Protein AF-A0A7L3FUD1-F1 (afdb_monomer_lite)

Structure (mmCIF, N/CA/C/O backbone):
data_AF-A0A7L3FUD1-F1
#
_entry.id   AF-A0A7L3FUD1-F1
#
loop_
_atom_site.group_PDB
_atom_site.id
_atom_site.type_symbol
_atom_site.label_atom_id
_atom_site.label_alt_id
_atom_site.label_comp_id
_atom_site.label_asym_id
_atom_site.label_entity_id
_atom_site.label_seq_id
_atom_site.pdbx_PDB_ins_code
_atom_site.Cartn_x
_atom_site.Cartn_y
_atom_site.Cartn_z
_atom_site.occupancy
_atom_site.B_iso_or_equiv
_atom_site.auth_seq_id
_atom_site.auth_comp_id
_atom_site.auth_asym_id
_atom_site.auth_atom_id
_atom_site.pdbx_PDB_model_num
ATOM 1 N N . ALA A 1 1 ? 3.891 -9.621 -4.945 1.00 82.06 1 ALA A N 1
ATOM 2 C CA . ALA A 1 1 ? 4.071 -10.857 -5.734 1.00 82.06 1 ALA A CA 1
ATOM 3 C C . ALA A 1 1 ? 3.154 -10.873 -6.957 1.00 82.06 1 ALA A C 1
ATOM 5 O O . ALA A 1 1 ? 3.669 -10.736 -8.053 1.00 82.06 1 ALA A O 1
ATOM 6 N N . ILE A 1 2 ? 1.825 -10.931 -6.789 1.00 92.88 2 ILE A N 1
ATOM 7 C CA . ILE A 1 2 ? 0.862 -11.035 -7.909 1.00 92.88 2 ILE A CA 1
ATOM 8 C C . ILE A 1 2 ? 1.045 -9.927 -8.957 1.00 92.88 2 ILE A C 1
ATOM 1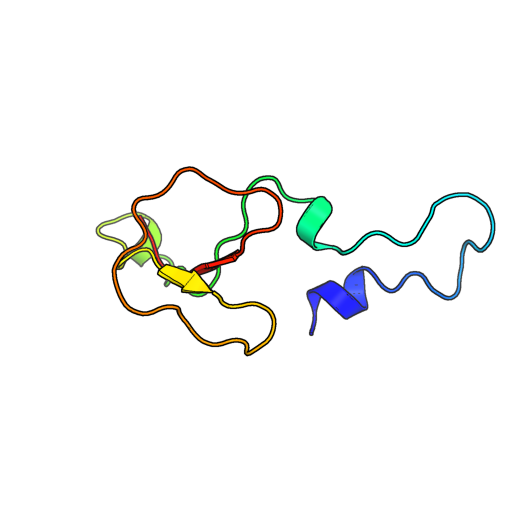0 O O . ILE A 1 2 ? 1.250 -10.220 -10.124 1.00 92.88 2 ILE A O 1
ATOM 14 N N . MET A 1 3 ? 1.052 -8.659 -8.539 1.00 93.25 3 MET A N 1
ATOM 15 C CA . MET A 1 3 ? 1.203 -7.536 -9.474 1.00 93.25 3 MET A CA 1
ATOM 16 C C . MET A 1 3 ? 2.547 -7.528 -10.208 1.00 93.25 3 MET A C 1
ATOM 18 O O . MET A 1 3 ? 2.619 -7.073 -11.336 1.00 93.25 3 MET A O 1
ATOM 22 N N . SER A 1 4 ? 3.617 -8.035 -9.592 1.00 90.56 4 SER A N 1
ATOM 23 C CA . SER A 1 4 ? 4.897 -8.163 -10.292 1.00 90.56 4 SER A CA 1
ATOM 24 C C . SER A 1 4 ? 4.803 -9.207 -11.401 1.00 90.56 4 SER A C 1
ATOM 26 O O . SER A 1 4 ? 5.264 -8.938 -12.496 1.00 90.56 4 SER A O 1
ATOM 28 N N . TYR A 1 5 ? 4.156 -10.346 -11.133 1.00 89.88 5 TYR A N 1
ATOM 29 C CA . TYR A 1 5 ? 3.929 -11.402 -12.121 1.00 89.88 5 TYR A CA 1
ATOM 30 C C . TYR A 1 5 ? 3.028 -10.940 -13.275 1.00 89.88 5 TYR A C 1
ATOM 32 O O . TYR A 1 5 ? 3.362 -11.148 -14.432 1.00 89.88 5 TYR A O 1
ATOM 40 N N . LEU A 1 6 ? 1.923 -10.247 -12.974 1.00 90.38 6 LEU A N 1
ATOM 41 C CA . LEU A 1 6 ? 1.008 -9.720 -13.998 1.00 90.38 6 LEU A CA 1
ATOM 42 C C . LEU A 1 6 ? 1.672 -8.719 -14.954 1.00 90.38 6 LEU A C 1
ATOM 44 O O . LEU A 1 6 ? 1.170 -8.507 -16.052 1.00 90.38 6 LEU A O 1
ATOM 48 N N . PHE A 1 7 ? 2.761 -8.085 -14.519 1.00 87.19 7 PHE A N 1
ATOM 49 C CA . PHE A 1 7 ? 3.512 -7.099 -15.293 1.00 87.19 7 PHE A CA 1
ATOM 50 C C . PHE A 1 7 ? 4.873 -7.634 -15.764 1.00 87.19 7 PHE A C 1
ATOM 52 O O . PHE A 1 7 ? 5.671 -6.877 -16.314 1.00 87.19 7 PHE A O 1
ATOM 59 N N . ASP A 1 8 ? 5.150 -8.924 -15.569 1.00 86.06 8 ASP A N 1
ATOM 60 C CA . ASP A 1 8 ? 6.357 -9.585 -16.058 1.00 86.06 8 ASP A CA 1
ATOM 61 C C . ASP A 1 8 ? 6.142 -10.055 -17.506 1.00 86.06 8 ASP A C 1
ATOM 63 O O . ASP A 1 8 ? 5.945 -11.233 -17.795 1.00 86.06 8 ASP A O 1
ATOM 67 N N . PHE A 1 9 ? 6.147 -9.102 -18.444 1.00 75.56 9 PHE A N 1
ATOM 68 C CA . PHE A 1 9 ? 5.938 -9.356 -19.879 1.00 75.56 9 PHE A CA 1
ATOM 69 C C . PHE A 1 9 ? 7.197 -9.885 -20.596 1.00 75.56 9 PHE A C 1
ATOM 71 O O . PHE A 1 9 ? 7.388 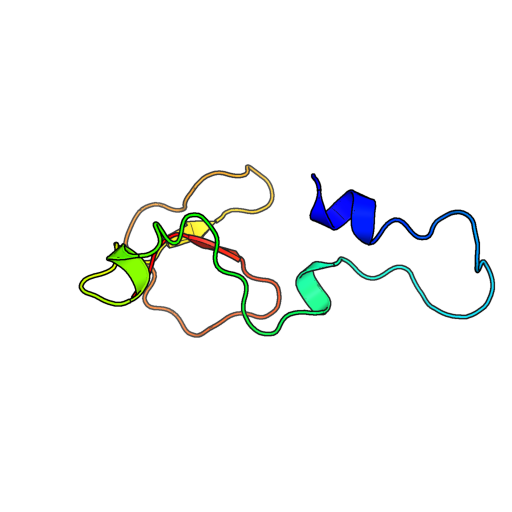-9.655 -21.790 1.00 75.56 9 PHE A O 1
ATOM 78 N N . SER A 1 10 ? 8.095 -10.561 -19.877 1.00 63.25 10 SER A N 1
ATOM 79 C CA . SER A 1 10 ? 9.448 -10.924 -20.328 1.00 63.25 10 SER A CA 1
ATOM 80 C C . SER A 1 10 ? 9.522 -11.891 -21.522 1.00 63.25 10 SER A C 1
ATOM 82 O O . SER A 1 10 ? 10.622 -12.131 -22.025 1.00 63.25 10 SER A O 1
ATOM 84 N N . HIS A 1 11 ? 8.395 -12.388 -22.042 1.00 55.78 11 HIS A N 1
ATOM 85 C CA . HIS A 1 11 ? 8.391 -13.384 -23.114 1.00 55.78 11 HIS A CA 1
ATOM 86 C C . HIS A 1 11 ? 7.878 -12.937 -24.492 1.00 55.78 11 HIS A C 1
ATOM 88 O O . HIS A 1 11 ? 8.321 -13.528 -25.475 1.00 55.78 11 HIS A O 1
ATOM 94 N N . GLU A 1 12 ? 7.026 -11.912 -24.619 1.00 55.31 12 GLU A N 1
ATOM 95 C CA . GLU A 1 12 ? 6.272 -11.730 -25.879 1.00 55.31 12 GLU A CA 1
ATOM 96 C C . GLU A 1 12 ? 6.614 -10.485 -26.708 1.00 55.31 12 GLU A C 1
ATOM 98 O O . GLU A 1 12 ? 6.345 -10.488 -27.904 1.00 55.31 12 GLU A O 1
ATOM 103 N N . ASP A 1 13 ? 7.280 -9.462 -26.158 1.00 58.16 13 ASP A N 1
ATOM 104 C CA . ASP A 1 13 ? 7.495 -8.220 -26.919 1.00 58.16 13 ASP A CA 1
ATOM 105 C C . ASP A 1 13 ? 8.847 -7.553 -26.605 1.00 58.16 13 ASP A C 1
ATOM 107 O O . ASP A 1 13 ? 8.963 -6.545 -25.908 1.00 58.16 13 ASP A O 1
ATOM 111 N N . LYS A 1 14 ? 9.932 -8.139 -27.129 1.00 55.00 14 LYS A N 1
ATOM 112 C CA . LYS A 1 14 ? 11.324 -7.669 -26.939 1.00 55.00 14 LYS A CA 1
ATOM 113 C C . LYS A 1 14 ? 11.655 -6.330 -27.631 1.00 55.00 14 LYS A C 1
ATOM 115 O O . LYS A 1 14 ? 12.824 -5.961 -27.697 1.00 55.00 14 LYS A O 1
ATOM 120 N N . GLY A 1 15 ? 10.674 -5.614 -28.183 1.00 57.78 15 GLY A N 1
ATOM 121 C CA . GLY A 1 15 ? 10.939 -4.576 -29.182 1.00 57.78 15 GLY A CA 1
ATOM 122 C C . GLY A 1 15 ? 10.735 -3.115 -28.785 1.00 57.78 15 GLY A C 1
ATOM 123 O O . GLY A 1 15 ? 11.369 -2.266 -29.407 1.00 57.78 15 GLY A O 1
ATOM 124 N N . LYS A 1 16 ? 9.827 -2.764 -27.858 1.00 59.47 16 LYS A N 1
ATOM 125 C CA . LYS A 1 16 ? 9.277 -1.385 -27.885 1.00 59.47 16 LYS A CA 1
ATOM 126 C C . LYS A 1 16 ? 9.129 -0.628 -26.569 1.00 59.47 16 LYS A C 1
ATOM 128 O O . LYS A 1 16 ? 9.018 0.593 -26.632 1.00 59.47 16 LYS A O 1
ATOM 133 N N . THR A 1 17 ? 9.178 -1.262 -25.399 1.00 61.66 17 THR A N 1
ATOM 134 C CA . THR A 1 17 ? 8.993 -0.523 -24.135 1.00 61.66 17 THR A CA 1
ATOM 135 C C . THR A 1 17 ? 9.917 -1.009 -23.023 1.00 61.66 17 THR A C 1
ATOM 137 O O . THR A 1 17 ? 9.943 -2.211 -22.753 1.00 61.66 17 THR A O 1
ATOM 140 N N . PRO A 1 18 ? 10.653 -0.106 -22.344 1.00 67.88 18 PRO A N 1
ATOM 141 C CA . PRO A 1 18 ? 11.411 -0.476 -21.157 1.00 67.88 18 PRO A CA 1
ATOM 142 C C . PRO A 1 18 ? 10.464 -1.019 -20.081 1.00 67.88 18 PRO A C 1
ATOM 144 O O . PRO A 1 18 ? 9.409 -0.437 -19.820 1.00 67.88 18 PRO A O 1
ATOM 147 N N . GLN A 1 19 ? 10.851 -2.139 -19.465 1.00 74.00 19 GLN A N 1
ATOM 148 C CA . GLN A 1 19 ? 10.125 -2.736 -18.345 1.00 74.00 19 GLN A CA 1
ATOM 149 C C . GLN A 1 19 ? 10.032 -1.710 -17.211 1.00 74.00 19 GLN A C 1
ATOM 151 O O . GLN A 1 19 ? 11.050 -1.304 -16.647 1.00 74.00 19 GLN A O 1
ATOM 156 N N . ARG A 1 20 ? 8.813 -1.261 -16.897 1.00 84.62 20 ARG A N 1
ATOM 157 C CA . ARG A 1 20 ? 8.552 -0.302 -15.817 1.00 84.62 20 ARG A CA 1
ATOM 158 C C . ARG A 1 20 ? 7.839 -1.013 -14.662 1.00 84.62 20 ARG A C 1
ATOM 160 O O . ARG A 1 20 ? 6.996 -1.872 -14.916 1.00 84.62 20 ARG A O 1
ATOM 167 N N . PRO A 1 21 ? 8.147 -0.688 -13.393 1.00 87.81 21 PRO A N 1
ATOM 168 C CA . PRO A 1 21 ? 7.515 -1.349 -12.256 1.00 87.81 21 PRO A CA 1
ATOM 169 C C . PRO A 1 21 ? 6.000 -1.129 -12.291 1.00 87.81 21 PRO A C 1
ATOM 171 O O . PRO A 1 21 ? 5.555 -0.013 -12.529 1.00 87.81 21 PRO A O 1
ATOM 174 N N . TRP A 1 22 ? 5.203 -2.155 -11.975 1.00 92.19 22 TRP A N 1
ATOM 175 C CA . TRP A 1 22 ? 3.731 -2.063 -11.994 1.00 92.19 22 TRP A CA 1
ATOM 176 C C . TRP A 1 22 ? 3.182 -0.870 -11.192 1.00 92.19 22 TRP A C 1
ATOM 178 O O . TRP A 1 22 ? 2.152 -0.305 -11.535 1.00 92.19 22 TRP A O 1
ATOM 188 N N . ARG A 1 23 ? 3.893 -0.453 -10.136 1.00 93.31 23 ARG A N 1
ATOM 189 C CA . ARG A 1 23 ? 3.506 0.667 -9.269 1.00 93.31 23 ARG A CA 1
ATOM 190 C C . ARG A 1 23 ? 3.444 2.002 -10.008 1.00 93.31 23 ARG A C 1
ATOM 192 O O . ARG A 1 23 ? 2.658 2.850 -9.617 1.00 93.31 23 ARG A O 1
ATOM 199 N N . SER A 1 24 ? 4.217 2.184 -11.081 1.00 92.19 24 SER A N 1
ATOM 200 C CA . SER A 1 24 ? 4.197 3.432 -11.856 1.00 92.19 24 SER A CA 1
ATOM 201 C C . SER A 1 24 ? 2.965 3.577 -12.752 1.00 92.19 24 SER A C 1
ATOM 203 O O . SER A 1 24 ? 2.765 4.634 -13.339 1.00 92.19 24 SER A O 1
ATOM 205 N N . TYR A 1 25 ? 2.137 2.533 -12.862 1.00 92.75 25 TYR A N 1
ATOM 206 C CA . TYR A 1 25 ? 0.870 2.575 -13.594 1.00 92.75 25 TYR A CA 1
ATOM 207 C C . TYR A 1 25 ? -0.285 3.143 -12.758 1.00 92.75 25 TYR A C 1
ATOM 209 O O . TYR A 1 25 ? -1.369 3.336 -13.299 1.00 92.75 25 TYR A O 1
ATOM 217 N N . PHE A 1 26 ? -0.079 3.375 -11.459 1.00 93.12 26 PHE A N 1
ATOM 218 C CA . PHE A 1 26 ? -1.120 3.810 -10.534 1.00 93.12 26 PHE A CA 1
ATOM 219 C C . PHE A 1 26 ? -0.713 5.116 -9.858 1.00 93.12 26 PHE A C 1
ATOM 221 O O . PHE A 1 26 ? 0.370 5.210 -9.280 1.00 93.12 26 PHE A O 1
ATOM 228 N N . ASP A 1 27 ? -1.612 6.098 -9.873 1.00 91.62 27 ASP A N 1
ATOM 229 C CA . ASP A 1 27 ? -1.416 7.360 -9.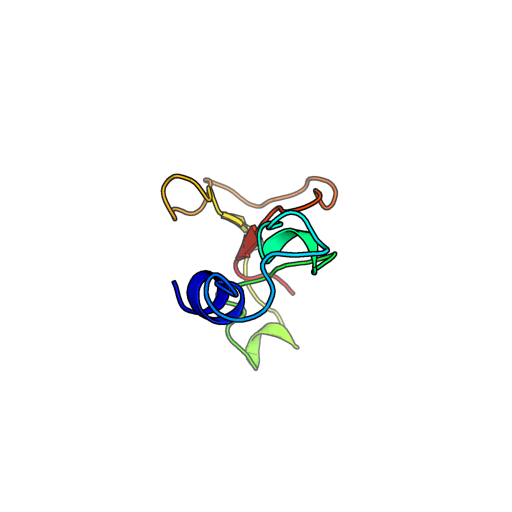149 1.00 91.62 27 ASP A CA 1
ATOM 230 C C . ASP A 1 27 ? -1.537 7.174 -7.629 1.00 91.62 27 ASP A C 1
ATOM 232 O O . ASP A 1 27 ? -0.891 7.878 -6.853 1.00 91.62 27 ASP A O 1
ATOM 236 N N . LEU A 1 28 ? -2.334 6.189 -7.199 1.00 91.88 28 LEU A N 1
ATOM 237 C CA . LEU A 1 28 ? -2.550 5.833 -5.801 1.00 91.88 28 LEU A CA 1
ATOM 238 C C . LEU A 1 28 ? -2.642 4.313 -5.639 1.00 91.88 28 LEU A C 1
ATOM 240 O O . LEU A 1 28 ? -3.372 3.638 -6.364 1.00 91.88 28 LEU A O 1
ATOM 244 N N . ILE A 1 29 ? -1.928 3.777 -4.649 1.00 95.62 29 ILE A N 1
ATOM 245 C CA . ILE A 1 29 ? -1.939 2.352 -4.313 1.00 95.62 29 ILE A CA 1
ATOM 246 C C . ILE A 1 29 ? -2.250 2.208 -2.827 1.00 95.62 29 ILE A C 1
ATOM 248 O O . ILE A 1 29 ? -1.458 2.634 -1.984 1.00 95.62 29 ILE A O 1
ATOM 252 N N . VAL A 1 30 ? -3.373 1.563 -2.511 1.00 95.00 30 VAL A N 1
ATOM 253 C CA . VAL A 1 30 ? -3.795 1.282 -1.133 1.00 95.00 30 VAL A CA 1
ATOM 254 C C . VAL A 1 30 ? -4.032 -0.217 -0.958 1.00 95.00 30 VAL A C 1
ATOM 256 O O . VAL A 1 30 ? -4.775 -0.836 -1.721 1.00 95.00 30 VAL A O 1
ATOM 259 N N . VAL A 1 31 ? -3.386 -0.803 0.046 1.00 95.12 31 VAL A N 1
ATOM 260 C CA . VAL A 1 31 ? -3.545 -2.201 0.466 1.00 95.12 31 VAL A CA 1
ATOM 261 C C . VAL A 1 31 ? -4.272 -2.274 1.810 1.00 95.12 31 VAL A C 1
ATOM 263 O O . VAL A 1 31 ? -4.510 -1.255 2.450 1.00 95.12 31 VAL A O 1
ATOM 266 N N . ASP A 1 32 ? -4.669 -3.473 2.237 1.00 95.00 32 ASP A N 1
ATOM 267 C CA . ASP A 1 32 ? -5.327 -3.711 3.535 1.00 95.00 32 ASP A CA 1
ATOM 268 C C . ASP A 1 32 ? -6.522 -2.787 3.831 1.00 95.00 32 ASP A C 1
ATOM 270 O O . ASP A 1 32 ? -6.774 -2.427 4.977 1.00 95.00 32 ASP A O 1
ATOM 274 N N . THR A 1 33 ? -7.288 -2.415 2.804 1.00 94.62 33 THR A N 1
ATOM 275 C CA . THR A 1 33 ? -8.384 -1.436 2.917 1.00 94.62 33 THR A CA 1
ATOM 276 C C . THR A 1 33 ? -9.522 -1.884 3.840 1.00 94.62 33 THR A C 1
ATOM 278 O O . THR A 1 33 ? -10.317 -1.066 4.271 1.00 94.62 33 THR A O 1
ATOM 281 N N . ARG A 1 34 ? -9.623 -3.176 4.181 1.00 94.56 34 ARG A N 1
ATOM 282 C CA . ARG A 1 34 ? -10.699 -3.745 5.023 1.00 94.56 34 ARG A CA 1
ATOM 283 C C . ARG A 1 34 ? -12.117 -3.410 4.541 1.00 94.56 34 ARG A C 1
ATOM 285 O O . ARG A 1 34 ? -13.008 -3.150 5.341 1.00 94.56 34 ARG A O 1
ATOM 292 N N . LYS A 1 35 ? -12.369 -3.445 3.231 1.00 94.88 35 LYS A N 1
ATOM 293 C CA . LYS A 1 35 ? -13.733 -3.296 2.688 1.00 94.88 35 LYS A CA 1
ATOM 294 C C . LYS A 1 35 ? -14.696 -4.315 3.346 1.00 94.88 35 LYS A C 1
ATOM 296 O O . LYS A 1 35 ? -14.316 -5.479 3.464 1.00 94.88 35 LYS A O 1
ATOM 301 N N . PRO A 1 36 ? -15.914 -3.912 3.761 1.00 94.94 36 PRO A N 1
ATOM 302 C CA . PRO A 1 36 ? -16.559 -2.633 3.457 1.00 94.94 36 PRO A CA 1
ATOM 303 C C . PRO A 1 36 ? -16.226 -1.485 4.424 1.00 94.94 36 PRO A C 1
ATOM 305 O O . PRO A 1 36 ? -16.605 -0.362 4.120 1.00 94.94 36 PRO A O 1
ATOM 308 N N . LEU A 1 37 ? -15.511 -1.728 5.532 1.00 93.94 37 LEU A N 1
ATOM 309 C CA . LEU A 1 37 ? -15.197 -0.706 6.547 1.00 93.94 37 LEU A CA 1
ATOM 310 C C . LEU A 1 37 ? -14.499 0.525 5.952 1.00 93.94 37 LEU A C 1
ATOM 312 O O . LEU A 1 37 ? -14.745 1.630 6.413 1.00 93.94 37 LEU A O 1
ATOM 316 N N . PHE A 1 38 ? -13.703 0.330 4.895 1.00 92.56 38 PHE A N 1
ATOM 317 C CA . PHE A 1 38 ? -13.087 1.401 4.102 1.00 92.56 38 PHE A CA 1
ATOM 318 C C . PHE A 1 38 ? -14.060 2.505 3.668 1.00 92.56 38 PHE A C 1
ATOM 320 O O . PHE A 1 38 ? -13.667 3.649 3.557 1.00 92.56 38 PHE A O 1
ATOM 327 N N . PHE A 1 39 ? -15.319 2.158 3.388 1.00 92.25 39 PHE A N 1
ATOM 328 C CA . PHE A 1 39 ? -16.332 3.100 2.903 1.00 92.25 39 PHE A CA 1
ATOM 329 C C . PHE A 1 39 ? -17.149 3.744 4.036 1.00 92.25 39 PHE A C 1
ATOM 331 O O . PHE A 1 39 ? -18.169 4.377 3.771 1.00 92.25 39 PHE A O 1
ATOM 338 N N . ALA A 1 40 ? -16.759 3.501 5.287 1.00 93.25 40 ALA A N 1
ATOM 339 C CA . ALA A 1 40 ? -17.374 4.053 6.486 1.00 93.25 40 ALA A CA 1
ATOM 340 C C . ALA A 1 40 ? -16.284 4.740 7.321 1.00 93.25 40 ALA A C 1
ATOM 342 O O . ALA A 1 40 ? -15.684 5.683 6.845 1.00 93.25 40 ALA A O 1
ATOM 343 N N . GLU A 1 41 ? -15.999 4.263 8.535 1.00 92.31 41 GLU A N 1
ATOM 344 C CA . GLU A 1 41 ? -14.978 4.856 9.417 1.00 92.31 41 GLU A CA 1
ATOM 345 C C . GLU A 1 41 ? -13.531 4.529 8.992 1.00 92.31 41 GLU A C 1
ATOM 347 O O . GLU A 1 41 ? -12.578 5.159 9.440 1.00 92.31 41 GLU A O 1
ATOM 352 N N . GLY A 1 42 ? -13.334 3.516 8.145 1.00 92.94 42 GLY A N 1
ATOM 353 C CA . GLY A 1 42 ? -12.008 3.155 7.656 1.00 92.94 42 GLY A CA 1
ATOM 354 C C . GLY A 1 42 ? -11.048 2.676 8.753 1.00 92.94 42 GLY A C 1
ATOM 355 O O . GLY A 1 42 ? -11.427 2.080 9.765 1.00 92.94 42 GLY A O 1
ATOM 356 N N . THR A 1 43 ? -9.750 2.850 8.508 1.00 93.50 43 THR A N 1
ATOM 357 C CA . THR A 1 43 ? -8.683 2.559 9.480 1.00 93.50 43 THR A CA 1
ATOM 358 C C . THR A 1 43 ? -7.551 3.573 9.369 1.00 93.50 43 THR A C 1
ATOM 360 O O . THR A 1 43 ? -7.444 4.293 8.383 1.00 93.50 43 THR A O 1
ATOM 363 N N . VAL A 1 44 ? -6.642 3.593 10.350 1.00 93.12 44 VAL A N 1
ATOM 364 C CA . VAL A 1 44 ? -5.460 4.469 10.316 1.00 93.12 44 VAL A CA 1
ATOM 365 C C . VAL A 1 44 ? -4.673 4.285 9.015 1.00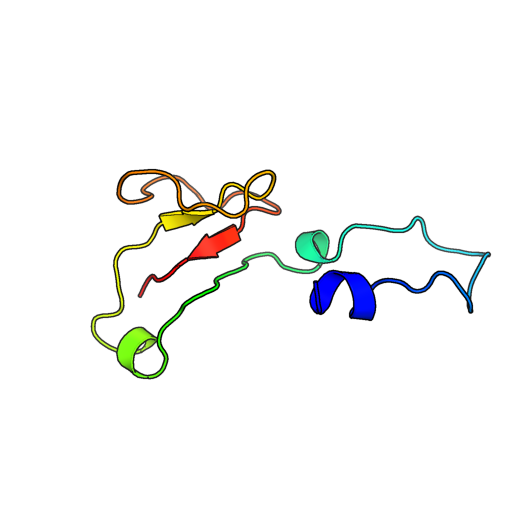 93.12 44 VAL A C 1
ATOM 367 O O . VAL A 1 44 ? -4.152 3.199 8.755 1.00 93.12 44 VAL A O 1
ATOM 370 N N . LEU A 1 45 ? -4.520 5.372 8.255 1.00 93.75 45 LEU A N 1
ATOM 371 C CA . LEU A 1 45 ? -3.681 5.407 7.063 1.00 93.75 45 LEU A CA 1
ATOM 372 C C . LEU A 1 45 ? -2.204 5.292 7.444 1.00 93.75 45 LEU A C 1
ATOM 374 O O . LEU A 1 45 ? -1.675 6.082 8.236 1.00 93.75 45 LEU A O 1
ATOM 378 N N . ARG A 1 46 ? -1.516 4.319 6.850 1.00 94.44 46 ARG A N 1
ATOM 379 C CA . ARG A 1 46 ? -0.082 4.085 7.063 1.00 94.44 46 ARG A CA 1
ATOM 380 C C . ARG A 1 46 ? 0.646 3.934 5.743 1.00 94.44 46 ARG A C 1
ATOM 382 O O . ARG A 1 46 ? 0.069 3.506 4.751 1.00 94.44 46 ARG A O 1
ATOM 389 N N . GLN A 1 47 ? 1.939 4.238 5.742 1.00 94.12 47 GLN A N 1
ATOM 390 C CA . GLN A 1 47 ? 2.796 4.010 4.582 1.00 94.12 47 GLN A CA 1
ATOM 391 C C . GLN A 1 47 ? 3.514 2.665 4.711 1.00 94.12 47 GLN A C 1
ATOM 393 O O . GLN A 1 47 ? 4.071 2.341 5.762 1.00 94.12 47 GLN A O 1
ATOM 398 N N . VAL A 1 48 ? 3.535 1.891 3.632 1.00 94.69 48 VAL A N 1
ATOM 399 C CA . VAL A 1 48 ? 4.273 0.630 3.550 1.00 94.69 48 VAL A CA 1
ATOM 400 C C . VAL A 1 48 ? 5.719 0.930 3.158 1.00 94.69 48 VAL A C 1
ATOM 402 O O . VAL A 1 48 ? 5.984 1.621 2.174 1.00 94.69 48 VAL A O 1
ATOM 405 N N . ASN A 1 49 ? 6.679 0.387 3.902 1.00 92.00 49 ASN A N 1
ATOM 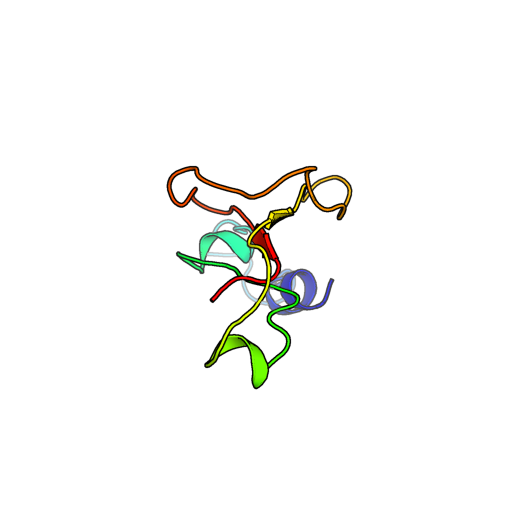406 C CA . ASN A 1 49 ? 8.055 0.292 3.437 1.00 92.00 49 ASN A CA 1
ATOM 407 C C . ASN A 1 49 ? 8.124 -0.842 2.406 1.00 92.00 49 ASN A C 1
ATOM 409 O O . ASN A 1 49 ? 8.029 -2.014 2.763 1.00 92.00 49 ASN A O 1
ATOM 413 N N . THR A 1 50 ? 8.281 -0.504 1.128 1.00 88.75 50 THR A N 1
ATOM 414 C CA . THR A 1 50 ? 8.217 -1.494 0.044 1.00 88.75 50 THR A CA 1
ATOM 415 C C . THR A 1 50 ? 9.437 -2.405 -0.055 1.00 88.75 50 THR A C 1
ATOM 417 O O . THR A 1 50 ? 9.347 -3.428 -0.727 1.00 88.75 50 THR A O 1
ATOM 420 N N . ASP A 1 51 ? 10.541 -2.065 0.611 1.00 89.00 51 ASP A N 1
ATOM 421 C CA . ASP A 1 51 ? 11.762 -2.881 0.625 1.00 89.00 51 ASP A CA 1
ATOM 422 C C . ASP A 1 51 ? 11.646 -4.016 1.648 1.00 89.00 51 ASP A C 1
ATOM 424 O O . ASP A 1 51 ? 12.141 -5.119 1.438 1.00 89.00 51 ASP A O 1
ATOM 428 N N . THR A 1 52 ? 10.945 -3.755 2.756 1.00 90.88 52 THR A N 1
ATOM 429 C CA . THR A 1 52 ? 10.764 -4.713 3.863 1.00 90.88 52 THR A CA 1
ATOM 430 C C . THR A 1 52 ? 9.362 -5.319 3.935 1.00 90.88 52 THR A C 1
ATOM 432 O O . THR A 1 52 ? 9.151 -6.286 4.663 1.00 90.88 52 THR A O 1
ATOM 435 N N . GLY A 1 53 ? 8.384 -4.729 3.244 1.00 88.06 53 GLY A N 1
ATOM 436 C CA . GLY A 1 53 ? 6.963 -5.080 3.325 1.00 88.06 53 GLY A CA 1
ATOM 437 C C . GLY A 1 53 ? 6.268 -4.657 4.626 1.00 88.06 53 GLY A C 1
ATOM 438 O O . GLY A 1 53 ? 5.085 -4.940 4.796 1.00 88.06 53 GLY A O 1
ATOM 439 N N . LYS A 1 54 ? 6.966 -3.990 5.555 1.00 92.50 54 LYS A N 1
ATOM 440 C CA . LYS A 1 54 ? 6.417 -3.596 6.863 1.00 92.50 54 LYS A CA 1
ATOM 441 C C . LYS A 1 54 ? 5.755 -2.220 6.819 1.00 92.50 54 LYS A C 1
ATOM 443 O O . LYS A 1 54 ? 6.182 -1.331 6.084 1.00 92.50 54 LYS A O 1
ATOM 448 N N . LEU A 1 55 ? 4.754 -2.016 7.672 1.00 91.31 55 LEU A N 1
ATOM 449 C CA . LEU A 1 55 ? 4.150 -0.701 7.890 1.00 91.31 55 LEU A CA 1
ATOM 450 C C . LEU A 1 55 ? 5.119 0.211 8.645 1.00 91.31 55 LEU A C 1
ATOM 452 O O . LEU A 1 55 ? 5.697 -0.191 9.657 1.00 91.31 55 LEU A O 1
ATOM 456 N N . ARG A 1 56 ? 5.275 1.448 8.167 1.00 90.12 56 ARG A N 1
ATOM 457 C CA . ARG A 1 56 ? 5.949 2.505 8.924 1.00 90.12 56 ARG A CA 1
ATOM 458 C C . ARG A 1 56 ? 5.133 2.827 10.180 1.00 90.12 56 ARG A C 1
ATOM 460 O O . ARG A 1 56 ? 3.907 2.727 10.181 1.00 90.12 56 ARG A O 1
ATOM 467 N N . ILE A 1 57 ? 5.836 3.172 11.258 1.00 87.31 57 ILE A N 1
ATOM 468 C CA . ILE A 1 57 ? 5.221 3.493 12.549 1.00 87.31 57 ILE A CA 1
ATOM 469 C C . ILE A 1 57 ? 4.516 4.848 12.450 1.00 87.31 57 ILE A C 1
ATOM 471 O O . ILE A 1 57 ? 5.077 5.801 11.915 1.00 87.31 57 ILE A O 1
ATOM 475 N N . GLY A 1 58 ? 3.314 4.924 13.021 1.00 87.75 58 GLY A N 1
ATOM 476 C CA . GLY A 1 58 ? 2.515 6.144 13.091 1.00 87.75 58 GLY A CA 1
ATOM 477 C C . GLY A 1 58 ? 1.515 6.294 11.947 1.00 87.75 58 GLY A C 1
ATOM 478 O O . GLY A 1 58 ? 1.450 5.474 11.031 1.00 87.75 58 GLY A O 1
ATOM 479 N N . THR A 1 59 ? 0.701 7.339 12.048 1.00 90.12 59 THR A N 1
ATOM 480 C CA . THR A 1 59 ? -0.261 7.737 11.017 1.00 90.12 59 THR A CA 1
ATOM 481 C C . THR A 1 59 ? 0.454 8.545 9.946 1.00 90.12 59 THR A C 1
ATOM 483 O O . THR A 1 59 ? 1.243 9.437 10.261 1.00 90.12 59 THR A O 1
ATOM 486 N N . TYR A 1 60 ? 0.187 8.246 8.679 1.00 89.62 60 TYR A N 1
ATOM 487 C CA . TYR A 1 60 ? 0.741 9.018 7.578 1.00 89.62 60 TYR A CA 1
ATOM 488 C C . TYR A 1 60 ? -0.056 10.310 7.367 1.00 89.62 60 TYR A C 1
ATOM 490 O O . TYR A 1 60 ? -1.257 10.258 7.127 1.00 89.62 60 TYR A O 1
ATOM 498 N N . THR A 1 61 ? 0.621 11.458 7.427 1.00 87.88 61 THR A N 1
ATOM 499 C CA . THR A 1 61 ? 0.024 12.799 7.258 1.00 87.88 61 THR A CA 1
ATOM 500 C C . THR A 1 61 ? 0.671 13.611 6.130 1.00 87.88 61 THR A C 1
ATOM 502 O O . THR A 1 61 ? 0.430 14.808 6.001 1.00 87.88 61 THR A O 1
ATOM 505 N N . GLY A 1 62 ? 1.530 12.978 5.324 1.00 87.94 62 GLY A N 1
ATOM 506 C CA . GLY A 1 62 ? 2.218 13.625 4.206 1.00 87.94 62 GLY A CA 1
ATOM 507 C C . GLY A 1 62 ? 1.376 13.696 2.924 1.00 87.94 62 GLY A C 1
ATOM 508 O O . GLY A 1 62 ? 0.312 13.082 2.844 1.00 87.94 62 GLY A O 1
ATOM 509 N N . PRO A 1 63 ? 1.857 14.414 1.892 1.00 89.44 63 PRO A N 1
ATOM 510 C CA . PRO A 1 63 ? 1.224 14.420 0.575 1.00 89.44 63 PRO A CA 1
ATOM 511 C C . PRO A 1 63 ? 1.366 13.060 -0.118 1.00 89.44 63 PRO A C 1
ATOM 513 O O . PRO A 1 63 ? 2.316 12.324 0.142 1.00 89.44 63 PRO A O 1
ATOM 516 N N . LEU A 1 64 ? 0.472 12.745 -1.057 1.00 87.31 64 LEU A N 1
ATOM 517 C CA . LEU A 1 64 ? 0.600 11.533 -1.866 1.00 87.31 64 LEU A CA 1
ATOM 518 C C . LEU A 1 64 ? 1.919 11.534 -2.648 1.00 87.31 64 LEU A C 1
ATOM 520 O O . LEU A 1 64 ? 2.267 12.506 -3.317 1.00 87.31 64 LEU A O 1
ATOM 524 N N . GLN A 1 65 ? 2.661 10.434 -2.542 1.00 87.81 65 GLN A N 1
ATOM 525 C CA . GLN A 1 65 ? 3.957 10.265 -3.190 1.00 87.81 65 GLN A CA 1
ATOM 526 C C . GLN A 1 65 ? 3.841 9.292 -4.361 1.00 87.81 65 GLN A C 1
ATOM 528 O O . GLN A 1 65 ? 3.253 8.217 -4.235 1.00 87.81 65 GLN A O 1
ATOM 533 N N . HIS A 1 66 ? 4.454 9.644 -5.493 1.00 87.62 66 HIS A N 1
ATOM 534 C CA . HIS A 1 66 ? 4.489 8.771 -6.662 1.00 87.62 66 HIS A CA 1
ATOM 535 C C . HIS A 1 66 ? 5.118 7.411 -6.312 1.00 87.62 66 HIS A C 1
ATOM 537 O O . HIS A 1 66 ? 6.142 7.353 -5.629 1.00 87.62 66 HIS A O 1
ATOM 543 N N . CYS A 1 67 ? 4.504 6.319 -6.781 1.00 88.50 67 CYS A N 1
ATOM 544 C CA . CYS A 1 67 ? 4.895 4.931 -6.491 1.00 88.50 67 CYS A CA 1
ATOM 545 C C . CYS A 1 67 ? 4.870 4.516 -5.004 1.00 88.50 67 CYS A C 1
ATOM 547 O O . CYS A 1 67 ? 5.290 3.394 -4.685 1.00 88.50 67 CYS A O 1
ATOM 549 N N . ALA A 1 68 ? 4.384 5.366 -4.093 1.00 92.44 68 ALA A N 1
ATOM 550 C CA . ALA A 1 68 ? 4.202 4.982 -2.702 1.00 92.44 68 ALA A CA 1
ATOM 551 C C . ALA A 1 68 ? 3.020 4.022 -2.549 1.00 92.44 68 ALA A C 1
ATOM 553 O O . ALA A 1 68 ? 2.058 4.038 -3.315 1.00 92.44 68 ALA A O 1
ATOM 554 N N . VAL A 1 69 ? 3.114 3.173 -1.529 1.00 94.69 69 VAL A N 1
ATOM 555 C CA . VAL A 1 69 ? 2.068 2.217 -1.179 1.00 94.69 69 VAL A CA 1
ATOM 556 C C . VAL A 1 69 ? 1.568 2.549 0.217 1.00 94.69 69 VAL A C 1
ATOM 558 O O . VAL A 1 69 ? 2.360 2.670 1.158 1.00 94.69 69 VAL A O 1
ATOM 561 N N . TYR A 1 70 ? 0.256 2.682 0.339 1.00 95.75 70 TYR A N 1
ATOM 562 C CA . TYR A 1 70 ? -0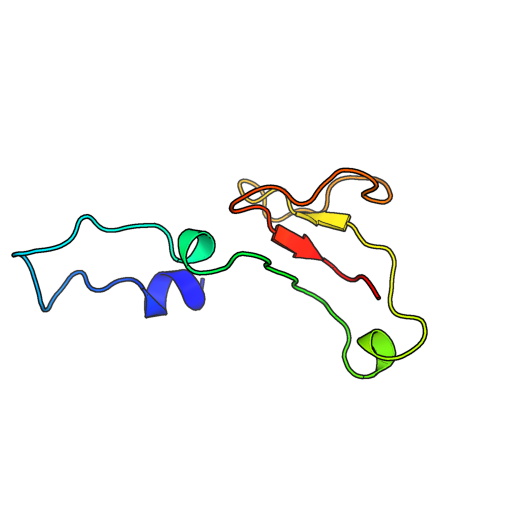.437 2.958 1.589 1.00 95.75 70 TYR A CA 1
ATOM 563 C C . TYR A 1 70 ? -1.211 1.732 2.061 1.00 95.75 70 TYR A C 1
ATOM 565 O O . TYR A 1 70 ? -1.503 0.841 1.272 1.00 95.75 70 TYR A O 1
ATOM 573 N N . SER A 1 71 ? -1.523 1.674 3.349 1.00 95.62 71 SER A N 1
ATOM 574 C CA . SER A 1 71 ? -2.279 0.594 3.981 1.00 95.62 71 SER A CA 1
ATOM 575 C C . SER A 1 71 ? -3.379 1.190 4.856 1.00 95.62 71 SER A C 1
ATOM 577 O O . SER A 1 71 ? -3.122 2.161 5.576 1.00 95.62 71 SER A O 1
ATOM 579 N N . GLY A 1 72 ? -4.583 0.623 4.779 1.00 94.62 72 GLY A N 1
ATOM 580 C CA . GLY A 1 72 ? -5.760 1.128 5.487 1.00 94.62 72 GLY A CA 1
ATOM 581 C C . GLY A 1 72 ? -6.332 2.395 4.848 1.00 94.62 72 GLY A C 1
ATOM 582 O O . GLY A 1 72 ? -6.419 2.474 3.625 1.00 94.62 72 GLY A O 1
ATOM 583 N N . GLY A 1 73 ? -6.701 3.374 5.673 1.00 89.69 73 GLY A N 1
ATOM 584 C CA . GLY A 1 73 ? -7.327 4.629 5.248 1.00 89.69 73 GLY A CA 1
ATOM 585 C C . GLY A 1 73 ? -8.855 4.620 5.313 1.00 89.69 73 GLY A C 1
ATOM 586 O O . GLY A 1 73 ? -9.468 3.596 5.640 1.00 89.69 73 GLY A O 1
ATOM 587 N N . GLU A 1 74 ? -9.404 5.792 5.006 1.00 80.81 74 GLU A N 1
ATOM 588 C CA . GLU A 1 74 ? -10.807 6.144 4.754 1.00 80.81 74 GLU A CA 1
ATOM 589 C C . GLU A 1 74 ? -10.845 6.920 3.426 1.00 80.81 74 GLU A C 1
ATOM 591 O O . GLU A 1 74 ? -9.883 7.696 3.188 1.00 80.81 74 GLU A O 1
#

Secondary structure (DSSP, 8-state):
-HHHHHT--TTT-TTS-----GGGG-S-EEE---TTGGGTT-EEEEEB-TTT-PBPSS---SPP-TT-EEEEE-

Foldseek 3Di:
DVQQVVQPPVPDDPDDDDRDRSQQVDQAAEAQQPPPCVVPVKDAKFWAPPVVRDTDPDGDDDDRDRSTYIYIHD

Organism: NCBI:txid2585822

Sequence (74 aa):
AIMSYLFDFSHEDKGKTPQRPWRSYFDLIVVDTRKPLFFAEGTVLRQVNTDTGKLRIGTYTGPLQHCAVYSGGE

pLDDT: mean 86.94, std 11.12, range [55.0, 95.75]

Radius of gyration: 15.03 Å; chains: 1; bounding box: 29×28×42 Å

InterPro domains:
  IPR008380 HAD-superfamily hydrolase, subfamily IG, 5'-nucleotidase [PF05761] (2-73)
  IPR008380 HAD-superfamily hydrolase, subfamily IG, 5'-nucleotidase [PTHR12103] (2-73)
  IPR023214 HAD superfamily [G3DSA:3.40.50.1000] (1-74)
  IPR036412 HAD-like superfamily [SSF56784] (2-73)